Protein AF-A0A9N9GUC6-F1 (afdb_monomer_lite)

Foldseek 3Di:
DDPPPPPPPPPPVPQWDWDQDPVQQKIWIARPVVRGTPDIGRNVVVCCVVVVPPPD

Sequence (56 aa):
MAKKSRNNQRKTAAKYEHTYDKATSFITVKNVRQDRVVGIFDYSKLCEYLESGAHH

Structure (mmCIF, N/CA/C/O backbone):
data_AF-A0A9N9GUC6-F1
#
_entry.id   AF-A0A9N9GUC6-F1
#
loop_
_atom_site.group_PDB
_atom_site.id
_atom_site.type_symbol
_atom_site.label_atom_id
_atom_site.label_alt_id
_atom_site.label_comp_id
_atom_site.label_asym_id
_atom_site.label_entity_id
_atom_site.label_seq_id
_atom_site.pdbx_PDB_ins_code
_atom_site.Cartn_x
_atom_site.Cartn_y
_atom_site.Cartn_z
_atom_site.occupancy
_atom_site.B_iso_or_equiv
_atom_site.auth_seq_id
_atom_site.auth_comp_id
_atom_site.auth_asym_id
_atom_site.auth_atom_id
_atom_site.pdbx_PDB_model_num
ATOM 1 N N . MET A 1 1 ? 12.502 -8.760 42.957 1.00 43.59 1 MET A N 1
ATOM 2 C CA . MET A 1 1 ? 13.097 -8.134 41.754 1.00 43.59 1 MET A CA 1
ATOM 3 C C . MET A 1 1 ? 12.040 -8.093 40.658 1.00 43.59 1 MET A C 1
ATOM 5 O O . MET A 1 1 ? 11.638 -9.149 40.202 1.00 43.59 1 MET A O 1
ATOM 9 N N . ALA A 1 2 ? 11.550 -6.917 40.261 1.00 50.94 2 ALA A N 1
ATOM 10 C CA . ALA A 1 2 ? 10.617 -6.794 39.138 1.00 50.94 2 ALA A CA 1
ATOM 11 C C . ALA A 1 2 ? 10.960 -5.539 38.329 1.00 50.94 2 ALA A C 1
ATOM 13 O O . ALA A 1 2 ? 10.473 -4.444 38.601 1.00 50.94 2 ALA A O 1
ATOM 14 N N . LYS A 1 3 ? 11.839 -5.690 37.336 1.00 55.97 3 LYS A N 1
ATOM 15 C CA . LYS A 1 3 ? 12.082 -4.649 36.333 1.00 55.97 3 LYS A CA 1
ATOM 16 C C . LYS A 1 3 ? 10.972 -4.745 35.289 1.00 55.97 3 LYS A C 1
ATOM 18 O O . LYS A 1 3 ? 11.121 -5.426 34.280 1.00 55.97 3 LYS A O 1
ATOM 23 N N . LYS A 1 4 ? 9.832 -4.092 35.535 1.00 55.94 4 LYS A N 1
ATOM 24 C CA . LYS A 1 4 ? 8.796 -3.931 34.506 1.00 55.94 4 LYS A CA 1
ATOM 25 C C . LYS A 1 4 ? 9.269 -2.839 33.546 1.00 55.94 4 LYS A C 1
ATOM 27 O O . LYS A 1 4 ? 9.038 -1.655 33.785 1.00 55.94 4 LYS A O 1
ATOM 32 N N . SER A 1 5 ? 9.996 -3.254 32.509 1.00 47.28 5 SER A N 1
ATOM 33 C CA . SER A 1 5 ? 10.418 -2.398 31.400 1.00 47.28 5 SER A CA 1
ATOM 34 C C . SER A 1 5 ? 9.173 -1.879 30.682 1.00 47.28 5 SER A C 1
ATOM 36 O O . SER A 1 5 ? 8.582 -2.551 29.839 1.00 47.28 5 SER A O 1
ATOM 38 N N . ARG A 1 6 ? 8.713 -0.689 31.072 1.00 56.16 6 ARG A N 1
ATOM 39 C CA . ARG A 1 6 ? 7.765 0.088 30.278 1.00 56.16 6 ARG A CA 1
ATOM 40 C C . ARG A 1 6 ? 8.570 0.704 29.142 1.00 56.16 6 ARG A C 1
ATOM 42 O O . ARG A 1 6 ? 9.063 1.820 29.272 1.00 56.16 6 ARG A O 1
ATOM 49 N N . ASN A 1 7 ? 8.725 -0.042 28.047 1.00 57.12 7 ASN A N 1
ATOM 50 C CA . ASN A 1 7 ? 9.204 0.503 26.782 1.00 57.12 7 ASN A CA 1
ATOM 51 C C . ASN A 1 7 ? 8.124 1.449 26.238 1.00 57.12 7 ASN A C 1
ATOM 53 O O . ASN A 1 7 ? 7.309 1.087 25.394 1.00 57.12 7 ASN A O 1
ATOM 57 N N . ASN A 1 8 ? 8.091 2.661 26.788 1.00 55.47 8 ASN A N 1
ATOM 58 C CA . ASN A 1 8 ? 7.325 3.792 26.292 1.00 55.47 8 ASN A CA 1
ATOM 59 C C . ASN A 1 8 ? 8.035 4.346 25.049 1.00 55.47 8 ASN A C 1
ATOM 61 O O . ASN A 1 8 ? 8.434 5.511 25.007 1.00 55.47 8 ASN A O 1
ATOM 65 N N . GLN A 1 9 ? 8.230 3.491 24.041 1.00 59.28 9 GLN A N 1
ATOM 66 C CA . GLN A 1 9 ? 8.443 3.966 22.688 1.00 59.28 9 GLN A CA 1
ATOM 67 C C . GLN A 1 9 ? 7.135 4.635 22.306 1.00 59.28 9 GLN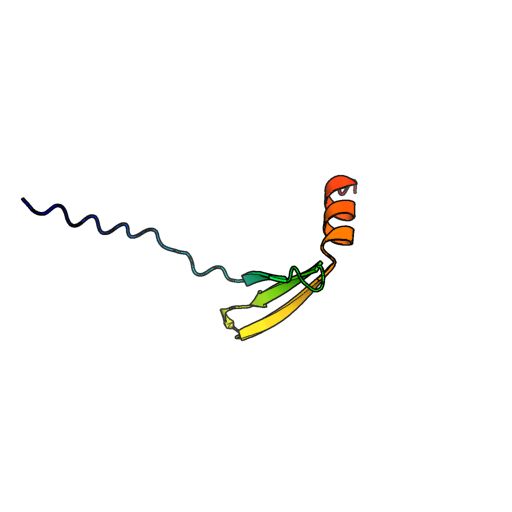 A C 1
ATOM 69 O O . GLN A 1 9 ? 6.137 3.984 22.002 1.00 59.28 9 GLN A O 1
ATOM 74 N N . ARG A 1 10 ? 7.135 5.962 22.408 1.00 51.59 10 ARG A N 1
ATOM 75 C CA . ARG A 1 10 ? 6.148 6.823 21.780 1.00 51.59 10 ARG A CA 1
ATOM 76 C C . ARG A 1 10 ? 6.109 6.416 20.307 1.00 51.59 10 ARG A C 1
ATOM 78 O O . ARG A 1 10 ? 6.902 6.913 19.515 1.00 51.59 10 ARG A O 1
ATOM 85 N N . LYS A 1 11 ? 5.204 5.503 19.941 1.00 55.34 11 LYS A N 1
ATOM 86 C CA . LYS A 1 11 ? 4.625 5.470 18.602 1.00 55.34 11 LYS A CA 1
ATOM 87 C C . LYS A 1 11 ? 3.984 6.844 18.481 1.00 55.34 11 LYS A C 1
ATOM 89 O O . LYS A 1 11 ? 2.862 7.051 18.935 1.00 55.34 11 LYS A O 1
ATOM 94 N N . THR A 1 12 ? 4.734 7.826 17.993 1.00 57.81 12 THR A N 1
ATOM 95 C CA . THR A 1 12 ? 4.137 8.981 17.339 1.00 57.81 12 THR A CA 1
ATOM 96 C C . THR A 1 12 ? 3.146 8.368 16.369 1.00 57.81 12 THR A C 1
ATOM 98 O O . THR A 1 12 ? 3.559 7.659 15.455 1.00 57.81 12 THR A O 1
ATOM 101 N N . ALA A 1 13 ? 1.849 8.482 16.660 1.00 61.12 13 ALA A N 1
ATOM 102 C CA . ALA A 1 13 ? 0.826 7.957 15.775 1.00 61.12 13 ALA A CA 1
ATOM 103 C C . ALA A 1 13 ? 1.133 8.551 14.401 1.00 61.12 13 ALA A C 1
ATOM 105 O O . ALA A 1 13 ? 1.121 9.776 14.242 1.00 61.12 13 ALA A O 1
ATOM 106 N N . ALA A 1 14 ? 1.566 7.702 13.467 1.00 68.75 14 ALA A N 1
ATOM 107 C CA . ALA A 1 14 ? 1.984 8.165 12.163 1.00 68.75 14 ALA A CA 1
ATOM 108 C C . ALA A 1 14 ? 0.781 8.896 11.566 1.00 68.75 14 ALA A C 1
ATOM 110 O O . ALA A 1 14 ? -0.334 8.375 11.570 1.00 68.75 14 ALA A O 1
ATOM 111 N N . LYS A 1 15 ? 0.981 10.143 11.124 1.00 85.56 15 LYS A N 1
ATOM 112 C CA . LYS A 1 15 ? -0.103 10.956 10.547 1.00 85.56 15 LYS A CA 1
ATOM 113 C C . LYS A 1 15 ? -0.771 10.217 9.380 1.00 85.56 15 LYS A C 1
ATOM 115 O O . LYS A 1 15 ? -1.970 10.380 9.159 1.00 85.56 15 LYS A O 1
ATOM 120 N N . TYR A 1 16 ? 0.016 9.398 8.686 1.00 89.69 16 TYR A N 1
ATOM 121 C CA . TYR A 1 16 ? -0.414 8.534 7.608 1.00 89.69 16 TYR A CA 1
ATOM 122 C C . TYR A 1 16 ? -0.029 7.083 7.892 1.00 89.69 16 TYR A C 1
ATOM 124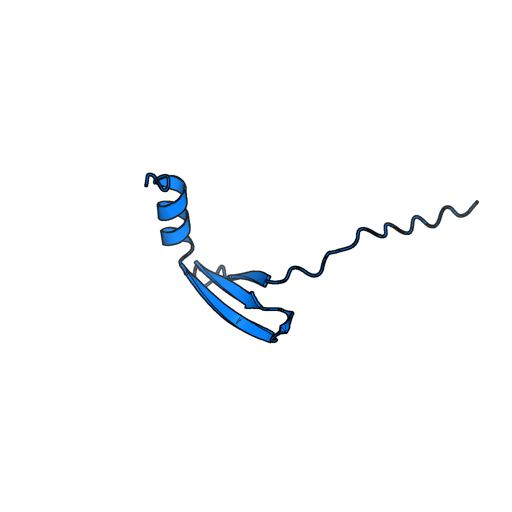 O O . TYR A 1 16 ? 1.075 6.805 8.359 1.00 89.69 16 TYR A O 1
ATOM 132 N N . GLU A 1 17 ? -0.950 6.177 7.599 1.00 91.56 17 GLU A N 1
ATOM 133 C CA . GLU A 1 17 ? -0.744 4.738 7.567 1.00 91.56 17 GLU A CA 1
ATOM 134 C C . GLU A 1 17 ? -0.559 4.306 6.113 1.00 91.56 17 GLU A C 1
ATOM 136 O O . GLU A 1 17 ? -1.328 4.708 5.238 1.00 91.56 17 GLU A O 1
ATOM 141 N N . HIS A 1 18 ? 0.481 3.514 5.854 1.00 92.06 18 HIS A N 1
ATOM 142 C CA . HIS A 1 18 ? 0.780 2.974 4.531 1.00 92.06 18 HIS A CA 1
ATOM 143 C C . HIS A 1 18 ? 0.510 1.474 4.547 1.00 92.06 18 HIS A C 1
ATOM 145 O O . HIS A 1 18 ? 1.154 0.740 5.297 1.00 92.06 18 HIS A O 1
ATOM 151 N N . THR A 1 19 ? -0.426 1.026 3.716 1.00 93.25 19 THR A N 1
ATOM 152 C CA . THR A 1 19 ? -0.758 -0.393 3.564 1.00 93.25 19 THR A CA 1
ATOM 153 C C . THR A 1 19 ? -0.390 -0.836 2.161 1.00 93.25 19 THR A C 1
ATOM 155 O O . THR A 1 19 ? -0.880 -0.265 1.190 1.00 93.25 19 THR A O 1
ATOM 158 N N . TYR A 1 20 ? 0.476 -1.842 2.057 1.00 93.56 20 TYR A N 1
ATOM 159 C CA . TYR A 1 20 ? 0.795 -2.483 0.787 1.00 93.56 20 TYR A CA 1
ATOM 160 C C . TYR A 1 20 ? -0.121 -3.684 0.571 1.00 93.56 20 TYR A C 1
ATOM 162 O O . TYR A 1 20 ? -0.099 -4.636 1.357 1.00 93.56 20 TYR A O 1
ATOM 170 N N . ASP A 1 21 ? -0.906 -3.637 -0.498 1.00 91.88 21 ASP A N 1
ATOM 171 C CA . ASP A 1 21 ? -1.749 -4.739 -0.929 1.00 91.88 21 ASP A CA 1
ATOM 172 C C . ASP A 1 21 ? -1.001 -5.588 -1.963 1.00 91.88 21 ASP A C 1
ATOM 174 O O . ASP A 1 21 ? -0.753 -5.163 -3.088 1.00 91.88 21 ASP A O 1
ATOM 178 N N . LYS A 1 22 ? -0.620 -6.806 -1.570 1.00 89.06 22 LYS A N 1
ATOM 179 C CA . LYS A 1 22 ? 0.143 -7.729 -2.427 1.00 89.06 22 LYS A CA 1
ATOM 180 C C . LYS A 1 22 ? -0.674 -8.319 -3.575 1.00 89.06 22 LYS A C 1
ATOM 182 O O . LYS A 1 22 ? -0.078 -8.801 -4.530 1.00 89.06 22 LYS A O 1
ATOM 187 N N . ALA A 1 23 ? -2.002 -8.354 -3.459 1.00 91.31 23 ALA A N 1
ATOM 188 C CA . ALA A 1 23 ? -2.861 -8.939 -4.486 1.00 91.31 23 ALA A CA 1
ATOM 189 C C . ALA A 1 23 ? -2.994 -8.002 -5.692 1.00 91.31 23 ALA A C 1
ATOM 191 O O . ALA A 1 23 ? -3.099 -8.456 -6.828 1.00 91.31 23 ALA A O 1
ATOM 192 N N . THR A 1 24 ? -2.968 -6.699 -5.431 1.00 90.69 24 THR A N 1
ATOM 193 C CA . THR A 1 24 ? -3.141 -5.650 -6.438 1.00 90.69 24 THR A CA 1
ATOM 194 C C . THR A 1 24 ? -1.868 -4.853 -6.713 1.00 90.69 24 THR A C 1
ATOM 196 O O . THR A 1 24 ? -1.840 -4.059 -7.647 1.00 90.69 24 THR A O 1
ATOM 199 N N . SER A 1 25 ? -0.811 -5.067 -5.927 1.00 92.75 25 SER A N 1
ATOM 200 C CA . SER A 1 25 ? 0.449 -4.317 -5.983 1.00 92.75 25 SER A CA 1
ATOM 201 C C . SER A 1 25 ? 0.269 -2.806 -5.787 1.00 92.75 25 SER A C 1
ATOM 203 O O . SER A 1 25 ? 1.078 -2.016 -6.269 1.00 92.75 25 SER A O 1
ATOM 205 N N . PHE A 1 26 ? -0.765 -2.381 -5.055 1.00 94.75 26 PHE A N 1
ATOM 206 C CA . PHE A 1 26 ? -0.976 -0.975 -4.710 1.00 94.75 26 PHE A CA 1
ATOM 207 C C . PHE A 1 26 ? -0.551 -0.669 -3.272 1.00 94.75 26 PHE A C 1
ATOM 209 O O . PHE A 1 26 ? -0.760 -1.449 -2.343 1.00 94.75 26 PHE A O 1
ATOM 216 N N . ILE A 1 27 ? 0.000 0.524 -3.068 1.00 93.75 27 ILE A N 1
ATOM 217 C CA . ILE A 1 27 ? 0.197 1.134 -1.757 1.00 93.75 27 ILE A CA 1
ATOM 218 C C . ILE A 1 27 ? -0.945 2.114 -1.510 1.00 93.75 27 ILE A C 1
ATOM 220 O O . ILE A 1 27 ? -1.095 3.108 -2.220 1.00 93.75 27 ILE A O 1
ATOM 224 N N . THR A 1 28 ? -1.718 1.872 -0.459 1.00 94.00 28 THR A N 1
ATOM 225 C CA . THR A 1 28 ? -2.741 2.802 0.022 1.00 94.00 28 THR A CA 1
ATOM 226 C C . THR A 1 28 ? -2.180 3.649 1.156 1.00 94.00 28 THR A C 1
ATOM 228 O O . THR A 1 28 ? -1.628 3.124 2.123 1.00 94.00 28 THR A O 1
ATOM 231 N N . VAL A 1 29 ? -2.360 4.963 1.058 1.00 92.81 29 VAL A N 1
ATOM 232 C CA . VAL A 1 29 ? -1.989 5.941 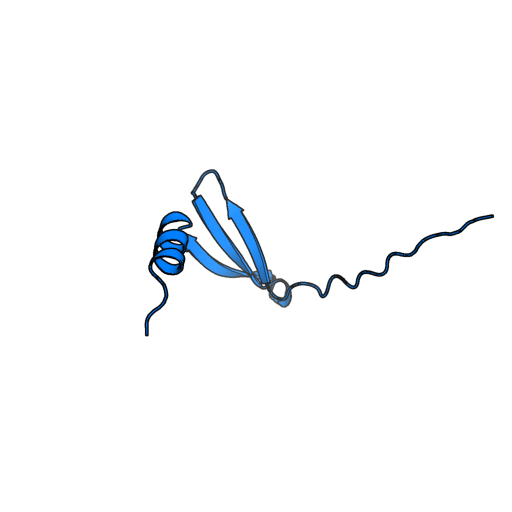2.082 1.00 92.81 29 VAL A CA 1
ATOM 233 C C . VAL A 1 29 ? -3.265 6.454 2.738 1.00 92.81 29 VAL A C 1
ATOM 235 O O . VAL A 1 29 ? -4.073 7.143 2.107 1.00 92.81 29 VAL A O 1
ATOM 238 N N . LYS A 1 30 ? -3.455 6.132 4.017 1.00 94.25 30 LYS A N 1
ATOM 239 C CA . LYS A 1 30 ? -4.603 6.565 4.821 1.00 94.25 30 LYS A CA 1
ATOM 240 C C . LYS A 1 30 ? -4.170 7.623 5.825 1.00 94.25 30 LYS A C 1
ATOM 242 O O . LYS A 1 30 ? -3.227 7.420 6.577 1.00 94.25 30 LYS A O 1
ATOM 247 N N . ASN A 1 31 ? -4.861 8.756 5.876 1.00 91.56 31 ASN A N 1
ATOM 248 C CA . ASN A 1 31 ? -4.697 9.724 6.954 1.00 91.56 31 ASN A CA 1
ATOM 249 C C . ASN A 1 31 ? -5.445 9.227 8.191 1.00 91.56 31 ASN A C 1
ATOM 251 O O . ASN A 1 31 ? -6.676 9.238 8.220 1.00 91.56 31 ASN A O 1
ATOM 255 N N . VAL A 1 32 ? -4.695 8.836 9.218 1.00 88.69 32 VAL A N 1
ATOM 256 C CA . VAL A 1 32 ? -5.239 8.235 10.445 1.00 88.69 32 VAL A CA 1
ATOM 257 C C . VAL A 1 32 ? -6.105 9.232 11.219 1.00 88.69 32 VAL A C 1
ATOM 259 O O . VAL A 1 32 ? -7.083 8.850 11.851 1.00 88.69 32 VAL A O 1
ATOM 262 N N . ARG A 1 33 ? -5.802 10.535 11.139 1.00 88.00 33 ARG A N 1
ATOM 263 C CA . ARG A 1 33 ? -6.559 11.574 11.862 1.00 88.00 33 ARG A CA 1
ATOM 264 C C . ARG A 1 33 ? -7.934 11.846 11.259 1.00 88.00 33 ARG A C 1
ATOM 266 O O . ARG A 1 33 ? -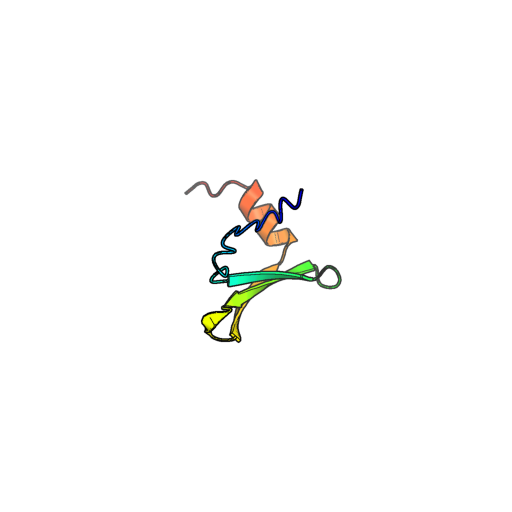8.803 12.346 11.960 1.00 88.00 33 ARG A O 1
ATOM 273 N N . GLN A 1 34 ? -8.093 11.597 9.963 1.00 89.31 34 GLN A N 1
ATOM 274 C CA . GLN A 1 34 ? -9.335 11.840 9.221 1.00 89.31 34 GLN A CA 1
ATOM 275 C C . GLN A 1 34 ? -10.040 10.537 8.828 1.00 89.31 34 GLN A C 1
ATOM 277 O O . GLN A 1 34 ? -11.059 10.588 8.151 1.00 89.31 34 GLN A O 1
ATOM 282 N N . ASP A 1 35 ? -9.456 9.393 9.195 1.00 87.56 35 ASP A N 1
ATOM 283 C CA . ASP A 1 35 ? -9.838 8.051 8.757 1.00 87.56 35 ASP A CA 1
ATOM 284 C C . ASP A 1 35 ? -10.069 7.930 7.236 1.00 87.56 35 ASP A C 1
ATOM 286 O O . ASP A 1 35 ? -10.892 7.156 6.759 1.00 87.56 35 ASP A O 1
ATOM 290 N N . ARG A 1 36 ? -9.323 8.698 6.437 1.00 92.44 36 ARG A N 1
ATOM 291 C CA . ARG A 1 36 ? -9.585 8.850 5.001 1.00 92.44 36 ARG A CA 1
ATOM 292 C C . ARG A 1 36 ? -8.393 8.416 4.166 1.00 92.44 36 ARG A C 1
ATOM 294 O O . ARG A 1 36 ? -7.261 8.795 4.460 1.00 92.44 36 ARG A O 1
ATOM 301 N N . VAL A 1 37 ? -8.647 7.674 3.090 1.00 92.00 37 VAL A N 1
ATOM 302 C CA . VAL A 1 37 ? -7.635 7.400 2.060 1.00 92.00 37 VAL A CA 1
ATOM 303 C C . VAL A 1 37 ? -7.295 8.704 1.341 1.00 92.00 37 VAL A C 1
ATOM 305 O O . VAL A 1 37 ? -8.177 9.370 0.799 1.00 92.00 37 VAL A O 1
ATOM 308 N N . VAL A 1 38 ? -6.020 9.083 1.375 1.00 93.81 38 VAL A N 1
ATOM 309 C CA . VAL A 1 38 ? -5.501 10.306 0.744 1.00 93.81 38 VAL A CA 1
ATOM 310 C C . VAL A 1 38 ? -4.702 10.021 -0.524 1.00 93.81 38 VAL A C 1
ATOM 312 O O . VAL A 1 38 ? -4.461 10.940 -1.297 1.00 93.81 38 VAL A O 1
ATOM 315 N N . GLY A 1 39 ? -4.311 8.767 -0.758 1.00 92.56 39 GLY A N 1
ATOM 316 C CA . GLY A 1 39 ? -3.605 8.375 -1.970 1.00 92.56 39 GLY A CA 1
ATOM 317 C C . GLY A 1 39 ? -3.574 6.865 -2.162 1.00 92.56 39 GLY A C 1
ATOM 318 O O . GLY A 1 39 ? -3.608 6.107 -1.193 1.00 92.56 39 GLY A O 1
ATOM 319 N N . ILE A 1 40 ? -3.509 6.453 -3.424 1.00 93.81 40 ILE A N 1
ATOM 320 C CA . ILE A 1 40 ? -3.304 5.073 -3.859 1.00 93.81 40 ILE A CA 1
ATOM 321 C C . ILE A 1 40 ? -2.226 5.132 -4.938 1.00 93.81 40 ILE A C 1
ATOM 323 O O . ILE A 1 40 ? -2.351 5.905 -5.888 1.00 93.81 40 ILE A O 1
ATOM 327 N N . PHE A 1 41 ? -1.165 4.354 -4.770 1.00 93.06 41 PHE A N 1
ATOM 328 C CA . PHE A 1 41 ? 0.004 4.361 -5.643 1.00 93.06 41 PHE A CA 1
ATOM 329 C C . PHE A 1 41 ? 0.283 2.958 -6.151 1.00 93.06 41 PHE A C 1
ATOM 331 O O . PHE A 1 41 ? 0.228 2.005 -5.382 1.00 93.06 41 PHE A O 1
ATOM 338 N N . ASP A 1 42 ? 0.606 2.833 -7.432 1.00 93.06 42 ASP A N 1
ATOM 339 C CA . ASP A 1 42 ? 1.113 1.589 -8.009 1.00 93.06 42 ASP A CA 1
ATOM 340 C C . ASP A 1 42 ? 2.546 1.346 -7.520 1.00 93.06 42 ASP A C 1
ATOM 342 O O . ASP A 1 42 ? 3.397 2.232 -7.637 1.00 93.06 42 ASP A O 1
ATOM 346 N N . TYR A 1 43 ? 2.806 0.174 -6.937 1.00 90.19 43 TYR A N 1
ATOM 347 C CA . TYR A 1 43 ? 4.107 -0.158 -6.359 1.00 90.19 43 TYR A CA 1
ATOM 348 C C . TYR A 1 43 ? 5.213 -0.200 -7.414 1.00 90.19 43 TYR A C 1
ATOM 350 O O . TYR A 1 43 ? 6.292 0.339 -7.180 1.00 90.19 43 TYR A O 1
ATOM 358 N N . SER A 1 44 ? 4.947 -0.781 -8.586 1.00 89.75 44 SER A N 1
ATOM 359 C CA . SER A 1 44 ? 5.934 -0.899 -9.662 1.00 89.75 44 SER A CA 1
ATOM 360 C C . SER A 1 44 ? 6.309 0.469 -10.216 1.00 89.75 44 SER A C 1
ATOM 362 O O . SER A 1 44 ? 7.494 0.769 -10.347 1.00 89.75 44 SER A O 1
ATOM 364 N N . LYS A 1 45 ? 5.318 1.336 -10.453 1.00 89.31 45 LYS A N 1
ATOM 365 C CA . LYS A 1 45 ? 5.584 2.711 -10.909 1.00 89.31 45 LYS A CA 1
ATOM 366 C C . LYS A 1 45 ? 6.281 3.554 -9.848 1.00 89.31 45 LYS A C 1
ATOM 368 O O . LYS A 1 45 ? 7.093 4.410 -10.185 1.00 89.31 45 LYS A O 1
ATOM 373 N N . LEU A 1 46 ? 5.963 3.338 -8.570 1.00 87.94 46 LEU A N 1
ATOM 374 C CA . LEU A 1 46 ? 6.647 4.026 -7.480 1.00 87.94 46 LEU A CA 1
ATOM 375 C C . LEU A 1 46 ? 8.110 3.581 -7.378 1.00 87.94 46 LEU A C 1
ATOM 377 O O . LEU A 1 46 ? 8.974 4.431 -7.191 1.00 87.94 46 LEU A O 1
ATOM 381 N N . CYS A 1 47 ? 8.391 2.284 -7.525 1.00 88.31 47 CYS A N 1
ATOM 382 C CA . CYS A 1 47 ? 9.758 1.771 -7.602 1.00 88.31 47 CYS A CA 1
ATOM 383 C C . CYS A 1 47 ? 10.517 2.407 -8.765 1.00 88.31 47 CYS A C 1
ATOM 385 O O . CYS A 1 47 ? 11.567 2.987 -8.525 1.00 88.31 47 CYS A O 1
ATOM 387 N N . GLU A 1 48 ? 9.950 2.406 -9.973 1.00 88.56 48 GLU A N 1
ATOM 388 C CA . GLU A 1 48 ? 10.571 3.037 -11.144 1.00 88.56 48 GLU A CA 1
ATOM 389 C C . GLU A 1 48 ? 10.842 4.532 -10.913 1.00 88.56 48 GLU A C 1
ATOM 391 O O . GLU A 1 48 ? 11.938 5.012 -11.185 1.00 88.56 48 GLU A O 1
ATOM 396 N N . TYR A 1 49 ? 9.888 5.268 -10.334 1.00 86.94 49 TYR A N 1
ATOM 397 C CA . TYR A 1 49 ? 10.061 6.685 -10.003 1.00 86.94 49 TYR A CA 1
ATOM 398 C C . TYR A 1 49 ? 11.190 6.930 -8.987 1.00 86.94 49 TYR A C 1
ATOM 400 O O . TYR A 1 49 ? 11.944 7.896 -9.110 1.00 86.94 49 TYR A O 1
ATOM 408 N N . LEU A 1 50 ? 11.309 6.072 -7.972 1.00 87.00 50 LEU A N 1
ATOM 409 C CA . LEU A 1 50 ? 12.341 6.191 -6.940 1.00 87.00 50 LEU A CA 1
ATOM 410 C C . LEU A 1 50 ? 13.721 5.746 -7.447 1.00 87.00 50 LEU A C 1
ATOM 412 O O . LEU A 1 50 ? 14.724 6.364 -7.093 1.00 87.00 50 LEU A O 1
ATOM 416 N N . GLU A 1 51 ? 13.773 4.702 -8.274 1.00 86.12 51 GLU A N 1
ATOM 417 C CA . GLU A 1 51 ? 14.998 4.146 -8.865 1.00 86.12 51 GLU A CA 1
ATOM 418 C C . GLU A 1 51 ? 15.539 5.000 -10.006 1.00 86.12 51 GLU A C 1
ATOM 420 O O . GLU 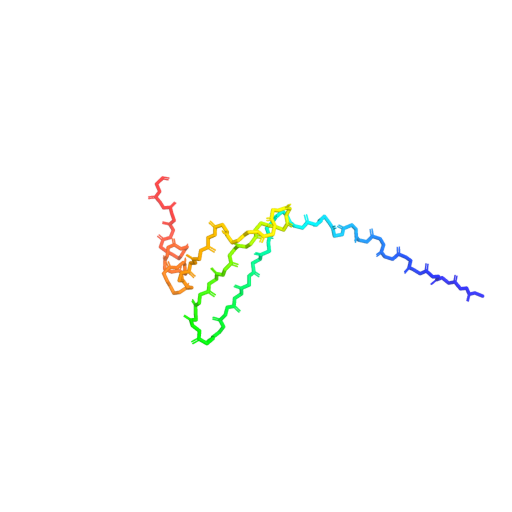A 1 51 ? 16.754 5.134 -10.146 1.00 86.12 51 GLU A O 1
ATOM 425 N N . SER A 1 52 ? 14.656 5.636 -10.780 1.00 79.25 52 SER A N 1
ATOM 426 C CA . SER A 1 52 ? 15.045 6.575 -11.833 1.00 79.25 52 SER A CA 1
ATOM 427 C C . SER A 1 52 ? 15.811 7.779 -11.280 1.00 79.25 52 SER A C 1
ATOM 429 O O . SER A 1 52 ? 16.403 8.515 -12.068 1.00 79.25 52 SER A O 1
ATOM 431 N N . GLY A 1 53 ? 15.809 7.979 -9.955 1.00 67.06 53 GLY A N 1
ATOM 432 C CA . GLY A 1 53 ? 16.315 9.170 -9.305 1.00 67.06 53 GLY A CA 1
ATOM 433 C C . GLY A 1 53 ? 15.448 10.348 -9.719 1.00 67.06 53 GLY A C 1
ATOM 434 O O . GLY A 1 53 ? 15.442 10.752 -10.875 1.00 67.06 53 GLY A O 1
ATOM 435 N N . ALA A 1 54 ? 14.712 10.934 -8.781 1.00 58.97 54 ALA A N 1
ATOM 436 C CA . ALA A 1 54 ? 14.109 12.242 -8.988 1.00 58.97 54 ALA A CA 1
ATOM 437 C C . ALA A 1 54 ? 15.237 13.279 -9.214 1.00 58.97 54 ALA A C 1
ATOM 439 O O . ALA A 1 54 ? 15.671 13.962 -8.293 1.00 58.97 54 ALA A O 1
ATOM 440 N N . HIS A 1 55 ? 15.766 13.321 -10.438 1.00 52.84 55 HIS A N 1
ATOM 441 C CA . HIS A 1 55 ? 16.651 14.326 -10.994 1.00 52.84 55 HIS A CA 1
ATOM 442 C C . HIS A 1 55 ? 15.743 15.411 -11.570 1.00 52.84 55 HIS A C 1
ATOM 444 O O . HIS A 1 55 ? 15.448 15.436 -12.766 1.00 52.84 55 HIS A O 1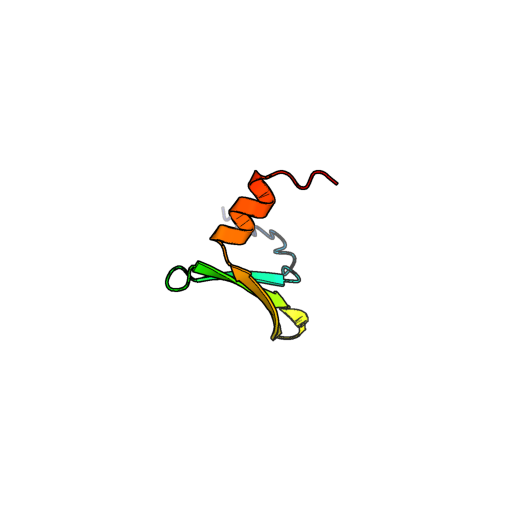
ATOM 450 N N . HIS A 1 56 ? 15.267 16.287 -10.691 1.00 48.78 56 HIS A N 1
ATOM 451 C CA . HIS A 1 56 ? 14.992 17.669 -11.051 1.00 48.78 56 HIS A CA 1
ATOM 452 C C . HIS A 1 56 ? 15.186 18.571 -9.836 1.00 48.78 56 HIS A C 1
ATOM 454 O O . HIS A 1 56 ? 14.555 18.291 -8.791 1.00 48.78 56 HIS A O 1
#

pLDDT: mean 79.36, std 16.79, range [43.59, 94.75]

Organism: Funneliformis mosseae (NCBI:txid27381)

Secondary structure (DSSP, 8-state):
--------------SEEEEEETTTTEEEEEETTTTEEEEEEEHHHHHHHHHT----

Radius of gyration: 17.32 Å; chains: 1; bounding box: 26×27×54 Å